Protein AF-A0A6M0RSS4-F1 (afdb_monomer)

Foldseek 3Di:
DDPLVVVCVVPVVLCVVLVCAFPPPRHHAFDDPVRDTDRWDWAALDPVCVVVDDELARIGTHDPVVSQVLVVLQPDRPPDPDVVVLVVQLVVLVVDPPSQQRRPSHPSNVVSSVVSCVVVVVVVVVVVVVVVVVVCVVVVND

Structure (mmCIF, N/CA/C/O backbone):
data_AF-A0A6M0RSS4-F1
#
_entry.id   AF-A0A6M0RSS4-F1
#
loop_
_atom_site.group_PDB
_atom_site.id
_atom_site.type_symbol
_atom_site.label_atom_id
_atom_site.label_alt_id
_atom_site.label_comp_id
_atom_site.label_asym_id
_atom_site.label_entity_id
_atom_site.label_seq_id
_atom_site.pdbx_PDB_ins_code
_atom_site.Cartn_x
_atom_site.Cartn_y
_atom_site.Cartn_z
_atom_site.occupancy
_atom_site.B_iso_or_equiv
_atom_site.auth_seq_id
_atom_site.auth_comp_id
_atom_site.auth_asym_id
_atom_site.auth_atom_id
_atom_site.pdbx_PDB_model_num
ATOM 1 N N . MET A 1 1 ? -7.713 -9.821 -22.327 1.00 39.56 1 MET A N 1
ATOM 2 C CA . MET A 1 1 ? -8.290 -8.919 -21.302 1.00 39.56 1 MET A CA 1
ATOM 3 C C . MET A 1 1 ? -7.247 -8.633 -20.228 1.00 39.56 1 MET A C 1
ATOM 5 O O . MET A 1 1 ? -6.669 -9.563 -19.684 1.00 39.56 1 MET A O 1
ATOM 9 N N . SER A 1 2 ? -6.944 -7.358 -19.976 1.00 41.78 2 SER A N 1
ATOM 10 C CA . SER A 1 2 ? -5.928 -6.933 -19.000 1.00 41.78 2 SER A CA 1
ATOM 11 C C . SER A 1 2 ? -6.363 -7.299 -17.571 1.00 41.78 2 SER A C 1
ATOM 13 O O . SER A 1 2 ? -7.472 -6.954 -17.164 1.00 41.78 2 SER A O 1
ATOM 15 N N . LYS A 1 3 ? -5.491 -7.970 -16.800 1.00 47.31 3 LYS A N 1
ATOM 16 C CA . LYS A 1 3 ? -5.734 -8.405 -15.405 1.00 47.31 3 LYS A CA 1
ATOM 17 C C . LYS A 1 3 ? -6.233 -7.278 -14.482 1.00 47.31 3 LYS A C 1
ATOM 19 O O . LYS A 1 3 ? -6.898 -7.558 -13.490 1.00 47.31 3 LYS A O 1
ATOM 24 N N . TYR A 1 4 ? -5.995 -6.014 -14.841 1.00 44.62 4 TYR A N 1
ATOM 25 C CA . TYR A 1 4 ? -6.455 -4.834 -14.103 1.00 44.62 4 TYR A CA 1
ATOM 26 C C . TYR A 1 4 ? -7.973 -4.611 -14.143 1.00 44.62 4 TYR A C 1
ATOM 28 O O . TYR A 1 4 ? -8.508 -3.996 -13.223 1.00 44.62 4 TYR A O 1
ATOM 36 N N . TYR A 1 5 ? -8.678 -5.124 -15.158 1.00 48.25 5 TYR A N 1
ATOM 37 C CA . TYR A 1 5 ? -10.143 -5.062 -15.185 1.00 48.25 5 TYR A CA 1
ATOM 38 C C . TYR A 1 5 ? -10.775 -5.947 -14.098 1.00 48.25 5 TYR A C 1
ATOM 40 O O . TYR A 1 5 ? -11.834 -5.599 -13.590 1.00 48.25 5 TYR A O 1
ATOM 48 N N . SER A 1 6 ? -10.110 -7.027 -13.668 1.00 61.25 6 SER A N 1
ATOM 49 C CA . SER A 1 6 ? -10.688 -7.992 -12.717 1.00 61.25 6 SER A CA 1
ATOM 50 C C . SER A 1 6 ? -10.886 -7.418 -11.306 1.00 61.25 6 SER A C 1
ATOM 52 O O . SER A 1 6 ? -11.969 -7.528 -10.740 1.00 61.25 6 SER A O 1
ATOM 54 N N . LEU A 1 7 ? -9.895 -6.709 -10.757 1.00 65.12 7 LEU A N 1
ATOM 55 C CA . LEU A 1 7 ? -9.890 -6.253 -9.355 1.00 65.12 7 LEU A CA 1
ATOM 56 C C . LEU A 1 7 ? -11.069 -5.347 -8.986 1.00 65.12 7 LEU A C 1
ATOM 58 O O . LEU A 1 7 ? -11.583 -5.400 -7.871 1.00 65.12 7 LEU A O 1
ATOM 62 N N . ARG A 1 8 ? -11.528 -4.524 -9.934 1.00 64.56 8 ARG A N 1
ATOM 63 C CA . ARG A 1 8 ? -12.696 -3.661 -9.734 1.00 64.56 8 ARG A CA 1
ATOM 64 C C . ARG A 1 8 ? -13.989 -4.468 -9.626 1.00 64.56 8 ARG A C 1
ATOM 66 O O . ARG A 1 8 ? -14.846 -4.121 -8.820 1.00 64.56 8 ARG A O 1
ATOM 73 N N . HIS A 1 9 ? -14.128 -5.514 -10.436 1.00 70.38 9 HIS A N 1
ATOM 74 C CA . HIS A 1 9 ? -15.300 -6.386 -10.412 1.00 70.38 9 HIS A CA 1
ATOM 75 C C . HIS A 1 9 ? -15.324 -7.280 -9.170 1.00 70.38 9 HIS A C 1
ATOM 77 O O . HIS A 1 9 ? -16.403 -7.619 -8.696 1.00 70.38 9 HIS A O 1
ATOM 83 N N . HIS A 1 10 ? -14.161 -7.594 -8.597 1.00 75.00 10 HIS A N 1
ATOM 84 C CA . HIS A 1 10 ? -14.077 -8.416 -7.391 1.00 75.00 10 HIS A CA 1
ATOM 85 C C . HIS A 1 10 ? -14.435 -7.669 -6.094 1.00 75.00 10 HIS A C 1
ATOM 87 O O . HIS A 1 10 ? -14.802 -8.316 -5.113 1.00 75.00 10 HIS A O 1
ATOM 93 N N . HIS A 1 11 ? -14.372 -6.327 -6.057 1.00 80.62 11 HIS A N 1
ATOM 94 C CA . HIS A 1 11 ? -14.550 -5.565 -4.806 1.00 80.62 11 HIS A CA 1
ATOM 95 C C . HIS A 1 11 ? -15.439 -4.299 -4.887 1.00 80.62 11 HIS A C 1
ATOM 97 O O . HIS A 1 11 ? -15.069 -3.272 -4.306 1.00 80.62 11 HIS A O 1
ATOM 103 N N . PRO A 1 12 ? -16.623 -4.323 -5.532 1.00 82.44 12 PRO A N 1
ATOM 104 C CA . PRO A 1 12 ? -17.477 -3.135 -5.666 1.00 82.44 12 PRO A CA 1
ATOM 105 C C . PRO A 1 12 ? -17.915 -2.561 -4.306 1.00 82.44 12 PRO A C 1
ATOM 107 O O . PRO A 1 12 ? -17.666 -1.392 -4.023 1.00 82.44 12 PRO A O 1
ATOM 110 N N . ALA A 1 13 ? -18.413 -3.407 -3.397 1.00 85.19 13 ALA A N 1
ATOM 111 C CA . ALA A 1 13 ? -18.869 -2.985 -2.068 1.00 85.19 13 ALA A CA 1
ATOM 112 C C . ALA A 1 13 ? -17.762 -2.364 -1.193 1.00 85.19 13 ALA A C 1
ATOM 114 O O . ALA A 1 13 ? -18.029 -1.629 -0.242 1.00 85.19 13 ALA A O 1
ATOM 115 N N . TRP A 1 14 ? -16.491 -2.673 -1.457 1.00 84.31 14 TRP A N 1
ATOM 116 C CA . TRP A 1 14 ? -15.386 -2.011 -0.764 1.00 84.31 14 TRP A CA 1
ATOM 117 C C . TRP A 1 14 ? -15.123 -0.608 -1.313 1.00 84.31 14 TRP A C 1
ATOM 119 O O . TRP A 1 14 ? -14.926 0.321 -0.530 1.00 84.31 14 TRP A O 1
ATOM 129 N N . LEU A 1 15 ? -15.158 -0.444 -2.637 1.00 83.50 15 LEU A N 1
ATOM 130 C CA . LEU A 1 15 ? -14.988 0.857 -3.284 1.00 83.50 15 LEU A CA 1
ATOM 131 C C . LEU A 1 15 ? -16.079 1.847 -2.858 1.00 83.50 15 LEU A C 1
ATOM 133 O O . LEU A 1 15 ? -15.762 3.008 -2.590 1.00 83.50 15 LEU A O 1
ATOM 137 N N . ASP A 1 16 ? -17.319 1.372 -2.736 1.00 84.44 16 ASP A N 1
ATOM 138 C CA . ASP A 1 16 ? -18.461 2.183 -2.304 1.00 84.44 16 ASP A CA 1
ATOM 139 C C . ASP A 1 16 ? -18.325 2.606 -0.837 1.00 84.44 16 ASP A C 1
ATOM 141 O O . ASP A 1 16 ? -18.509 3.778 -0.507 1.00 84.44 16 ASP A O 1
ATOM 145 N N . ARG A 1 17 ? -17.887 1.693 0.045 1.00 84.31 17 ARG A N 1
ATOM 146 C CA . ARG A 1 17 ? -17.589 2.018 1.454 1.00 84.31 17 ARG A CA 1
ATOM 147 C C . ARG A 1 17 ? -16.503 3.080 1.594 1.00 84.31 17 ARG A C 1
ATOM 149 O O . ARG A 1 17 ? -16.591 3.933 2.470 1.00 84.31 17 ARG A O 1
ATOM 156 N N . LEU A 1 18 ? -15.491 3.047 0.730 1.00 80.69 18 LEU A N 1
ATOM 157 C CA . LEU A 1 18 ? -14.453 4.076 0.682 1.00 80.69 18 LEU A CA 1
ATOM 158 C C . LEU A 1 18 ? -14.916 5.369 0.003 1.00 80.69 18 LEU A C 1
ATOM 160 O O . LEU A 1 18 ? -14.126 6.306 -0.093 1.00 80.69 18 LEU A O 1
ATOM 164 N N . ARG A 1 19 ? -16.153 5.434 -0.506 1.00 85.38 19 ARG A N 1
ATOM 165 C CA . ARG A 1 19 ? -16.675 6.556 -1.301 1.00 85.38 19 ARG A CA 1
ATOM 166 C C . ARG A 1 19 ? -15.755 6.918 -2.465 1.00 85.38 19 ARG A C 1
ATOM 168 O O . ARG A 1 19 ? -15.611 8.085 -2.815 1.00 85.38 19 ARG A O 1
ATOM 175 N N . HIS A 1 20 ? -15.073 5.916 -3.021 1.00 81.56 20 HIS A N 1
ATOM 176 C CA . HIS A 1 20 ? -14.031 6.112 -4.022 1.00 81.56 20 HIS A CA 1
ATOM 177 C C . HIS A 1 20 ? -12.979 7.160 -3.604 1.00 81.56 20 HIS A C 1
ATOM 179 O O . HIS A 1 20 ? -12.598 8.019 -4.397 1.00 81.56 20 HIS A O 1
ATOM 185 N N . THR A 1 21 ? -12.498 7.098 -2.360 1.00 83.94 21 THR A N 1
ATOM 186 C CA . THR A 1 21 ? -11.418 7.962 -1.858 1.00 83.94 21 THR A CA 1
ATOM 187 C C . THR A 1 21 ? -10.133 7.184 -1.579 1.00 83.94 21 THR A C 1
ATOM 189 O O . THR A 1 21 ? -10.131 5.993 -1.264 1.00 83.94 21 THR A O 1
ATOM 192 N N . CYS A 1 22 ? -9.008 7.868 -1.769 1.00 83.06 22 CYS A N 1
ATOM 193 C CA . CYS A 1 22 ? -7.673 7.387 -1.462 1.00 83.06 22 CYS A CA 1
ATOM 194 C C . CYS A 1 22 ? -7.568 7.147 0.038 1.00 83.06 22 CYS A C 1
ATOM 196 O O . CYS A 1 22 ? -7.811 8.062 0.824 1.00 83.06 22 CYS A O 1
ATOM 198 N N . GLN A 1 23 ? -7.127 5.959 0.436 1.00 81.75 23 GLN A N 1
ATOM 199 C CA . GLN A 1 23 ? -7.105 5.584 1.851 1.00 81.75 23 GLN A CA 1
ATOM 200 C C . GLN A 1 23 ? -6.120 6.397 2.701 1.00 81.75 23 GLN A C 1
ATOM 202 O O . GLN A 1 23 ? -6.279 6.435 3.916 1.00 81.75 23 GLN A O 1
ATOM 207 N N . PHE A 1 24 ? -5.129 7.055 2.090 1.00 74.94 24 PHE A N 1
ATOM 208 C CA . PHE A 1 24 ? -4.178 7.901 2.823 1.00 74.94 24 PHE A CA 1
ATOM 209 C C . PHE A 1 24 ? -4.536 9.376 2.829 1.00 74.94 24 PHE A C 1
ATOM 211 O O . PHE A 1 24 ? -4.279 10.062 3.807 1.00 74.94 24 PHE A O 1
ATOM 218 N N . THR A 1 25 ? -5.076 9.884 1.725 1.00 78.31 25 THR A N 1
ATOM 219 C CA . THR A 1 25 ? -5.229 11.332 1.543 1.00 78.31 25 THR A CA 1
ATOM 220 C C . THR A 1 25 ? -6.682 11.779 1.568 1.00 78.31 25 THR A C 1
ATOM 222 O O . THR A 1 25 ? -6.932 12.968 1.421 1.00 78.31 25 THR A O 1
ATOM 225 N N . GLY A 1 26 ? -7.648 10.852 1.611 1.00 81.38 26 GLY A N 1
ATOM 226 C CA . GLY A 1 26 ? -9.076 11.143 1.420 1.00 81.38 26 GLY A CA 1
ATOM 227 C C . GLY A 1 26 ? -9.421 11.694 0.028 1.00 81.38 26 GLY A C 1
ATOM 228 O O . GLY A 1 26 ? -10.586 11.904 -0.292 1.00 81.38 26 GLY A O 1
ATOM 229 N N . ALA A 1 27 ? -8.418 11.913 -0.826 1.00 82.31 27 ALA A N 1
ATOM 230 C CA . ALA A 1 27 ? -8.604 12.490 -2.146 1.00 82.31 27 ALA A CA 1
ATOM 231 C C . ALA A 1 27 ? -9.397 11.527 -3.039 1.00 82.31 27 ALA A C 1
ATOM 233 O O . ALA A 1 27 ? -9.138 10.321 -3.002 1.00 82.31 27 ALA A O 1
ATOM 234 N N . PRO A 1 28 ? -10.306 12.028 -3.883 1.00 79.94 28 PRO A N 1
ATOM 235 C CA . PRO A 1 28 ? -11.077 11.181 -4.777 1.00 79.94 28 PRO A CA 1
ATOM 236 C C . PRO A 1 28 ? -10.160 10.387 -5.719 1.00 79.94 28 PRO A C 1
ATOM 238 O O . PRO A 1 28 ? -9.172 10.889 -6.265 1.00 79.94 28 PRO A O 1
ATOM 241 N N . VAL A 1 29 ? -10.502 9.119 -5.902 1.00 77.44 29 VAL A N 1
ATOM 242 C CA . VAL A 1 29 ? -9.843 8.134 -6.763 1.00 77.44 29 VAL A CA 1
ATOM 243 C C . VAL A 1 29 ? -10.907 7.511 -7.647 1.00 77.44 29 VAL A C 1
ATOM 245 O O . VAL A 1 29 ? -11.976 7.148 -7.184 1.00 77.44 29 VAL A O 1
ATOM 248 N N . GLY A 1 30 ? -10.648 7.379 -8.940 1.00 68.75 30 GLY A N 1
ATOM 249 C CA . GLY A 1 30 ? -11.718 7.05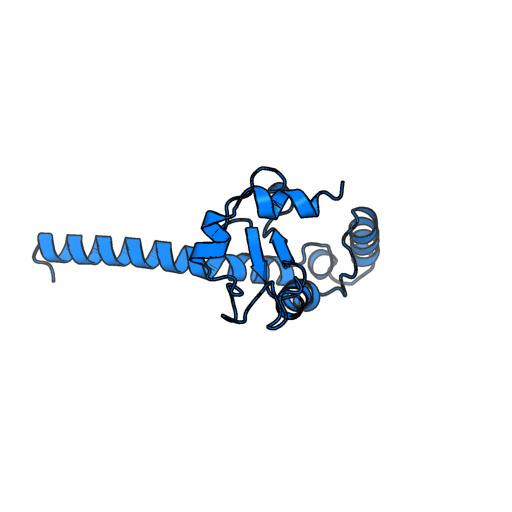9 -9.885 1.00 68.75 30 GLY A CA 1
ATOM 250 C C . GLY A 1 30 ? -12.312 8.316 -10.522 1.00 68.75 30 GLY A C 1
ATOM 251 O O . GLY A 1 30 ? -11.593 9.293 -10.727 1.00 68.75 30 GLY A O 1
ATOM 252 N N . LYS A 1 31 ? -13.578 8.242 -10.960 1.00 54.03 31 LYS A N 1
ATOM 253 C CA . LYS A 1 31 ? -14.196 9.165 -11.933 1.00 54.03 31 LYS A CA 1
ATOM 254 C C . LYS A 1 31 ? -13.861 10.643 -11.690 1.00 54.03 31 LYS A C 1
ATOM 256 O O . LYS A 1 31 ? -14.041 11.176 -10.603 1.00 54.03 31 LYS A O 1
ATOM 261 N N . SER A 1 32 ? -13.430 11.310 -12.759 1.00 54.06 32 SER A N 1
ATOM 262 C CA . SER A 1 32 ? -13.475 12.772 -12.833 1.00 54.06 32 SER A CA 1
ATOM 263 C C . SER A 1 32 ? -14.925 13.270 -12.784 1.00 54.06 32 SER A C 1
ATOM 265 O O . SER A 1 32 ? -15.851 12.515 -13.086 1.00 54.06 32 SER A O 1
ATOM 267 N N . HIS A 1 33 ? -15.109 14.561 -12.497 1.00 45.09 33 HIS A N 1
ATOM 268 C CA . HIS A 1 33 ? -16.409 15.250 -12.488 1.00 45.09 33 HIS A CA 1
ATOM 269 C C . HIS A 1 33 ? -17.198 15.121 -13.816 1.00 45.09 33 HIS A C 1
ATOM 271 O O . HIS A 1 33 ? -18.394 15.369 -13.856 1.00 45.09 33 HIS A O 1
ATOM 277 N N . GLN A 1 34 ? -16.540 14.694 -14.901 1.00 54.78 34 GLN A N 1
ATOM 278 C CA . GLN A 1 34 ? -17.118 14.462 -16.233 1.00 54.78 34 GLN A CA 1
ATOM 279 C C . GLN A 1 34 ? -17.467 12.985 -16.498 1.00 54.78 34 GLN A C 1
ATOM 281 O O . GLN A 1 34 ? -17.570 12.557 -17.645 1.00 54.78 34 GLN A O 1
ATOM 286 N N . GLY A 1 35 ? -17.531 12.138 -15.468 1.00 49.81 35 GLY A N 1
ATOM 287 C CA . GLY A 1 35 ? -17.873 10.721 -15.624 1.00 49.81 35 GLY A CA 1
ATOM 288 C C . GLY A 1 35 ? -16.768 9.842 -16.228 1.00 49.81 35 GLY A C 1
ATOM 289 O O . GLY A 1 35 ? -16.887 8.615 -16.196 1.00 49.81 35 GLY A O 1
ATOM 290 N N . LYS A 1 36 ? -15.663 10.426 -16.717 1.00 45.97 36 LYS A N 1
ATOM 291 C CA . LYS A 1 36 ? -14.506 9.684 -17.240 1.00 45.97 36 LYS A CA 1
ATOM 292 C C . LYS A 1 36 ? -13.695 9.081 -16.094 1.00 45.97 36 LYS A C 1
ATOM 294 O O . LYS A 1 36 ? -13.217 9.807 -15.215 1.00 45.97 36 LYS A O 1
ATOM 299 N N . TYR A 1 37 ? -13.541 7.757 -16.106 1.00 52.47 37 TYR A N 1
ATOM 300 C CA . TYR A 1 37 ? -12.765 6.999 -15.123 1.00 52.47 37 TYR A CA 1
ATOM 301 C C . TYR A 1 37 ? -11.275 7.360 -15.214 1.00 52.47 37 TYR A C 1
ATOM 303 O O . TYR A 1 37 ? -10.606 7.009 -16.182 1.00 52.47 37 TYR A O 1
ATOM 311 N N . ARG A 1 38 ? -10.730 8.029 -14.191 1.00 53.44 38 ARG A N 1
ATOM 312 C CA . ARG A 1 38 ? -9.276 8.077 -13.977 1.00 53.44 38 ARG A CA 1
ATOM 313 C C . ARG A 1 38 ? -8.893 6.759 -13.304 1.00 53.44 38 ARG A C 1
ATOM 315 O O . ARG A 1 38 ? -9.499 6.414 -12.296 1.00 53.44 38 ARG A O 1
ATOM 322 N N . GLY A 1 39 ? -7.980 5.989 -13.899 1.00 59.16 39 GLY A N 1
ATOM 323 C CA . GLY A 1 39 ? -7.683 4.613 -13.480 1.00 59.16 39 GLY A CA 1
ATOM 324 C C . GLY A 1 39 ? -7.515 4.455 -11.963 1.00 59.16 39 GLY A C 1
ATOM 325 O O . GLY A 1 39 ? -6.784 5.221 -11.328 1.00 59.16 39 GLY A O 1
ATOM 326 N N . TYR A 1 40 ? -8.197 3.461 -11.387 1.00 65.44 40 TYR A N 1
ATOM 327 C CA . TYR A 1 40 ? -7.978 3.068 -9.997 1.00 65.44 40 TYR A CA 1
ATOM 328 C C . TYR A 1 40 ? -6.549 2.543 -9.865 1.00 65.44 40 TYR A C 1
ATOM 330 O O . TYR A 1 40 ? -6.148 1.624 -10.579 1.00 65.44 40 TYR A O 1
ATOM 338 N N . ASN A 1 41 ? -5.772 3.145 -8.967 1.00 76.25 41 ASN A N 1
ATOM 339 C CA . ASN A 1 41 ? -4.441 2.659 -8.643 1.00 76.25 41 ASN A CA 1
ATOM 340 C C . ASN A 1 41 ? -4.552 1.772 -7.410 1.00 76.25 41 ASN A C 1
ATOM 342 O O . ASN A 1 41 ? -4.464 2.236 -6.273 1.00 76.25 41 ASN A O 1
ATOM 346 N N . PHE A 1 42 ? -4.809 0.493 -7.670 1.00 81.81 42 PHE A N 1
ATOM 347 C CA . PHE A 1 42 ? -4.732 -0.535 -6.651 1.00 81.81 42 PHE A CA 1
ATOM 348 C C . PHE A 1 42 ? -3.271 -0.839 -6.353 1.00 81.81 42 PHE A C 1
ATOM 350 O O . PHE A 1 42 ? -2.496 -1.167 -7.253 1.00 81.81 42 PHE A O 1
ATOM 357 N N . HIS A 1 43 ? -2.912 -0.734 -5.085 1.00 82.88 43 HIS A N 1
ATOM 358 C CA . HIS A 1 43 ? -1.581 -1.030 -4.602 1.00 82.88 43 HIS A CA 1
ATOM 359 C C . HIS A 1 43 ? -1.630 -2.277 -3.727 1.00 82.88 43 HIS A C 1
ATOM 361 O O . HIS A 1 43 ? -2.275 -2.284 -2.678 1.00 82.88 43 HIS A O 1
ATOM 367 N N . HIS A 1 44 ? -0.941 -3.332 -4.153 1.00 82.38 44 HIS A N 1
ATOM 368 C CA . HIS A 1 44 ? -0.787 -4.519 -3.326 1.00 82.38 44 HIS A CA 1
ATOM 369 C C . HIS A 1 44 ? 0.330 -4.283 -2.314 1.00 82.38 44 HIS A C 1
ATOM 371 O O . HIS A 1 44 ? 1.467 -4.015 -2.701 1.00 82.38 44 HIS A O 1
ATOM 377 N N . THR A 1 45 ? 0.039 -4.430 -1.020 1.00 76.62 45 THR A N 1
ATOM 378 C CA . THR A 1 45 ? 1.071 -4.279 0.024 1.00 76.62 45 THR A CA 1
ATOM 379 C C . THR A 1 45 ? 2.010 -5.486 0.099 1.00 76.62 45 THR A C 1
ATOM 381 O O . THR A 1 45 ? 2.977 -5.470 0.858 1.00 76.62 45 THR A O 1
ATOM 384 N N . HIS A 1 46 ? 1.725 -6.544 -0.669 1.00 71.50 46 HIS A N 1
ATOM 385 C CA . HIS A 1 46 ? 2.588 -7.702 -0.866 1.00 71.50 46 HIS A CA 1
ATOM 386 C C . HIS A 1 46 ? 2.320 -8.341 -2.236 1.00 71.50 46 HIS A C 1
ATOM 388 O O . HIS A 1 46 ? 1.180 -8.627 -2.587 1.00 71.50 46 HIS A O 1
ATOM 394 N N . SER A 1 47 ? 3.382 -8.641 -2.985 1.00 67.12 47 SER A N 1
ATOM 395 C CA . SER A 1 47 ? 3.332 -9.402 -4.243 1.00 67.12 47 SER A CA 1
ATOM 396 C C . SER A 1 47 ? 2.727 -10.813 -4.153 1.00 67.12 47 SER A C 1
ATOM 398 O O . SER A 1 47 ? 2.301 -11.330 -5.173 1.00 67.12 47 SER A O 1
ATOM 400 N N . GLY A 1 48 ? 2.668 -11.454 -2.983 1.00 67.38 48 GLY A N 1
ATOM 401 C CA . GLY A 1 48 ? 2.025 -12.765 -2.810 1.00 67.38 48 GLY A CA 1
ATOM 402 C C . GLY A 1 48 ? 0.496 -12.697 -2.726 1.00 67.38 48 GLY A C 1
ATOM 403 O O . GLY A 1 48 ? -0.157 -13.727 -2.654 1.00 67.38 48 GLY A O 1
ATOM 404 N N . ALA A 1 49 ? -0.078 -11.491 -2.716 1.00 68.31 49 ALA A N 1
ATOM 405 C CA . ALA A 1 49 ? -1.510 -11.276 -2.541 1.00 68.31 49 ALA A CA 1
ATOM 406 C C . ALA A 1 49 ? -2.327 -11.329 -3.841 1.00 68.31 49 ALA A C 1
ATOM 408 O O . ALA A 1 49 ? -3.550 -11.240 -3.767 1.00 68.31 49 ALA A O 1
ATOM 409 N N . TYR A 1 50 ? -1.688 -11.445 -5.010 1.00 70.94 50 TYR A N 1
ATOM 410 C CA . TYR A 1 50 ? -2.411 -11.536 -6.282 1.00 70.94 50 TYR A CA 1
ATOM 411 C C . TYR A 1 50 ? -3.322 -12.772 -6.289 1.00 70.94 50 TYR A C 1
ATOM 413 O O . TYR A 1 50 ? -2.840 -13.887 -6.104 1.00 70.94 50 TYR A O 1
ATOM 421 N N . GLY A 1 51 ? -4.621 -12.573 -6.512 1.00 74.19 51 GLY A N 1
ATOM 422 C CA . GLY A 1 51 ? -5.656 -13.612 -6.451 1.00 74.19 51 GLY A CA 1
ATOM 423 C C . GLY A 1 51 ? -6.186 -13.925 -5.044 1.00 74.19 51 GLY A C 1
ATOM 424 O O . GLY A 1 51 ? -7.128 -14.702 -4.908 1.00 74.19 51 GLY A O 1
ATOM 425 N N . HIS A 1 52 ? -5.610 -13.326 -3.999 1.00 81.38 52 HIS A N 1
ATOM 426 C CA . HIS A 1 52 ? -6.054 -13.445 -2.607 1.00 81.38 52 HIS A CA 1
ATOM 427 C C . HIS A 1 52 ? -6.204 -12.060 -1.970 1.00 81.38 52 HIS A C 1
ATOM 429 O O . HIS A 1 52 ? -5.755 -11.794 -0.845 1.00 81.38 52 HIS A O 1
ATOM 435 N N . GLU A 1 53 ? -6.803 -11.142 -2.719 1.00 84.56 53 GLU A N 1
ATOM 436 C CA . GLU A 1 53 ? -6.939 -9.759 -2.315 1.00 84.56 53 GLU A CA 1
ATOM 437 C C . GLU A 1 53 ? -7.950 -9.604 -1.170 1.00 84.56 53 GLU A C 1
ATOM 439 O O . GLU A 1 53 ? -9.112 -10.000 -1.228 1.00 84.56 53 GLU A O 1
ATOM 444 N N . ARG A 1 54 ? -7.479 -8.984 -0.093 1.00 84.25 54 ARG A N 1
ATOM 445 C CA . ARG A 1 54 ? -8.207 -8.564 1.097 1.00 84.25 54 ARG A CA 1
ATOM 446 C C . ARG A 1 54 ? -8.199 -7.038 1.121 1.00 84.25 54 ARG A C 1
ATOM 448 O O . ARG A 1 54 ? -7.183 -6.430 1.488 1.00 84.25 54 ARG A O 1
ATOM 455 N N . PRO A 1 55 ? -9.305 -6.404 0.712 1.00 84.75 55 PRO A N 1
ATOM 456 C CA . PRO A 1 55 ? -9.356 -4.962 0.587 1.00 84.75 55 PRO A CA 1
ATOM 457 C C . PRO A 1 55 ? -9.121 -4.233 1.908 1.00 84.75 55 PRO A C 1
ATOM 459 O O . PRO A 1 55 ? -9.646 -4.610 2.953 1.00 84.75 55 PRO A O 1
ATOM 462 N N . GLY A 1 56 ? -8.296 -3.191 1.863 1.00 77.44 56 GLY A N 1
ATOM 463 C CA . GLY A 1 56 ? -7.811 -2.479 3.040 1.00 77.44 56 GLY A CA 1
ATOM 464 C C . GLY A 1 56 ? -6.697 -3.194 3.803 1.00 77.44 56 GLY A C 1
ATOM 465 O O . GLY A 1 56 ? -6.097 -2.550 4.652 1.00 77.44 56 GLY A O 1
ATOM 466 N N . TRP A 1 57 ? -6.396 -4.462 3.484 1.00 77.25 57 TRP A N 1
ATOM 467 C CA . TRP A 1 57 ? -5.334 -5.243 4.120 1.00 77.25 57 TRP A CA 1
ATOM 468 C C . TRP A 1 57 ? -4.093 -5.391 3.250 1.00 77.25 57 TRP A C 1
ATOM 470 O O . TRP A 1 57 ? -3.050 -4.777 3.489 1.00 77.25 57 TRP A O 1
ATOM 480 N N . ASN A 1 58 ? -4.205 -6.212 2.212 1.00 81.69 58 ASN A N 1
ATOM 481 C CA . ASN A 1 58 ? -3.135 -6.425 1.244 1.00 81.69 58 ASN A CA 1
ATOM 482 C C . ASN A 1 58 ? -3.406 -5.712 -0.086 1.00 81.69 58 ASN A C 1
ATOM 484 O O . ASN A 1 58 ? -2.546 -5.748 -0.959 1.00 81.69 58 ASN A O 1
ATOM 488 N N . LEU A 1 59 ? -4.550 -5.032 -0.200 1.00 84.75 59 LEU A N 1
ATOM 489 C CA . LEU A 1 59 ? -4.967 -4.248 -1.351 1.00 84.75 59 LEU A CA 1
ATOM 490 C C . LEU A 1 59 ? -5.401 -2.858 -0.883 1.00 84.75 59 LEU A C 1
ATOM 492 O O . LEU A 1 59 ? -6.362 -2.728 -0.124 1.00 84.75 59 LEU A O 1
ATOM 496 N N . LEU A 1 60 ? -4.708 -1.824 -1.348 1.00 86.12 60 LEU A N 1
ATOM 497 C CA . LEU A 1 60 ? -4.997 -0.434 -1.020 1.00 86.12 60 LEU A CA 1
ATOM 498 C C . LEU A 1 60 ? -5.453 0.348 -2.238 1.00 86.12 60 LEU A C 1
ATOM 500 O O . LEU A 1 60 ? -4.984 0.117 -3.352 1.00 86.12 60 LEU A O 1
ATOM 504 N N . LEU A 1 61 ? -6.347 1.304 -2.009 1.00 86.00 61 LEU A N 1
ATOM 505 C CA . LEU A 1 61 ? -6.831 2.200 -3.046 1.00 86.00 61 LEU A CA 1
ATOM 506 C C . LEU A 1 61 ? -6.143 3.559 -2.936 1.00 86.00 61 LEU A C 1
ATOM 508 O O . LEU A 1 61 ? -6.373 4.305 -1.983 1.00 86.00 61 LEU A O 1
ATOM 512 N N . LEU A 1 62 ? -5.303 3.878 -3.924 1.00 83.56 62 LEU A N 1
ATOM 513 C CA . LEU A 1 62 ? -4.440 5.056 -3.918 1.00 83.56 62 LEU A CA 1
ATOM 514 C C . LEU A 1 62 ? -4.713 5.978 -5.111 1.00 83.56 62 LEU A C 1
ATOM 516 O O . LEU A 1 62 ? -5.184 5.550 -6.167 1.00 83.56 62 LEU A O 1
ATOM 520 N N . THR A 1 63 ? -4.370 7.263 -4.974 1.00 80.81 63 THR A N 1
ATOM 521 C CA . THR A 1 63 ? -4.240 8.148 -6.145 1.00 80.81 63 THR A CA 1
ATOM 522 C C . THR A 1 63 ? -3.006 7.759 -6.963 1.00 80.81 63 THR A C 1
ATOM 524 O O . THR A 1 63 ? -2.055 7.220 -6.398 1.00 80.81 63 THR A O 1
ATOM 527 N N . PRO A 1 64 ? -2.929 8.092 -8.267 1.00 78.31 64 PRO A N 1
ATOM 528 C CA . PRO A 1 64 ? -1.699 7.897 -9.037 1.00 78.31 64 PRO A CA 1
ATOM 529 C C . PRO A 1 64 ? -0.480 8.577 -8.395 1.00 78.31 64 PRO A C 1
ATOM 531 O O . PRO A 1 64 ? 0.622 8.041 -8.432 1.00 78.31 64 PRO A O 1
ATOM 534 N N . LYS A 1 65 ? -0.674 9.757 -7.782 1.00 79.38 65 LYS A N 1
ATOM 535 C CA . LYS A 1 65 ? 0.389 10.480 -7.069 1.00 79.38 65 LYS A CA 1
ATOM 536 C C . LYS A 1 65 ? 0.831 9.726 -5.815 1.00 79.38 65 LYS A C 1
ATOM 538 O O . LYS A 1 65 ? 2.023 9.506 -5.658 1.00 79.38 65 LYS A O 1
ATOM 543 N N . ALA A 1 66 ? -0.110 9.291 -4.975 1.00 79.50 66 ALA A N 1
ATOM 544 C CA . ALA A 1 66 ? 0.193 8.517 -3.774 1.00 79.50 66 ALA A CA 1
ATOM 545 C C . ALA A 1 66 ? 0.839 7.173 -4.127 1.00 79.50 66 ALA A C 1
ATOM 547 O O . ALA A 1 66 ? 1.843 6.813 -3.532 1.00 79.50 66 ALA A O 1
ATOM 548 N N . HIS A 1 67 ? 0.334 6.478 -5.147 1.00 79.81 67 HIS A N 1
ATOM 549 C CA . HIS A 1 67 ? 0.905 5.223 -5.629 1.00 79.81 67 HIS A CA 1
ATOM 550 C C . HIS A 1 67 ? 2.346 5.405 -6.122 1.00 79.81 67 HIS A C 1
ATOM 552 O O . HIS A 1 67 ? 3.229 4.637 -5.749 1.00 79.81 67 HIS A O 1
ATOM 558 N N . ARG A 1 68 ? 2.612 6.467 -6.896 1.00 76.94 68 ARG A N 1
ATOM 559 C CA . ARG A 1 68 ? 3.981 6.830 -7.279 1.00 76.94 68 ARG A CA 1
ATOM 560 C C . ARG A 1 68 ? 4.838 7.175 -6.075 1.00 76.94 68 ARG A C 1
ATOM 562 O O . ARG A 1 68 ? 5.977 6.748 -6.055 1.00 76.94 68 ARG A O 1
ATOM 569 N N . LEU A 1 69 ? 4.316 7.899 -5.087 1.00 77.38 69 LEU A N 1
ATOM 570 C CA . LEU A 1 69 ? 5.056 8.247 -3.875 1.00 77.38 69 LEU A CA 1
ATOM 571 C C . LEU A 1 69 ? 5.442 6.999 -3.072 1.00 77.38 69 LEU A C 1
ATOM 573 O O . LEU A 1 69 ? 6.597 6.882 -2.684 1.00 77.38 69 LEU A O 1
ATOM 577 N N . VAL A 1 70 ? 4.523 6.039 -2.908 1.00 73.88 70 VAL A N 1
ATOM 578 C CA . VAL A 1 70 ? 4.796 4.736 -2.270 1.00 73.88 70 VAL A CA 1
ATOM 579 C C . VAL A 1 70 ? 5.977 4.042 -2.945 1.00 73.88 70 VAL A C 1
ATOM 581 O O . VAL A 1 70 ? 6.851 3.486 -2.286 1.00 73.88 70 VAL A O 1
ATOM 584 N N . HIS A 1 71 ? 6.031 4.103 -4.274 1.00 71.88 71 HIS A N 1
ATOM 585 C CA . HIS A 1 71 ? 7.116 3.497 -5.029 1.00 71.88 71 HIS A CA 1
ATOM 586 C C . HIS A 1 71 ? 8.395 4.351 -5.091 1.00 71.88 71 HIS A C 1
ATOM 588 O O . HIS A 1 71 ? 9.485 3.786 -5.076 1.00 71.88 71 HIS A O 1
ATOM 594 N N . ALA A 1 72 ? 8.278 5.681 -5.104 1.00 69.50 72 ALA A N 1
ATOM 595 C CA . ALA A 1 72 ? 9.382 6.634 -5.232 1.00 69.50 72 ALA A CA 1
ATOM 596 C C . ALA A 1 72 ? 10.139 6.850 -3.915 1.00 69.50 72 ALA A C 1
ATOM 598 O O . ALA A 1 72 ? 11.364 6.833 -3.925 1.00 69.50 72 ALA A O 1
ATOM 599 N N . LEU A 1 73 ? 9.437 6.962 -2.777 1.00 64.19 73 LEU A N 1
ATOM 600 C CA . LEU A 1 73 ? 10.054 6.883 -1.439 1.00 64.19 73 LEU A CA 1
ATOM 601 C C . LEU A 1 73 ? 10.715 5.524 -1.213 1.00 64.19 73 LEU A C 1
ATOM 603 O O . LEU A 1 73 ? 11.638 5.377 -0.422 1.00 64.19 73 LEU A O 1
ATOM 607 N N . GLY A 1 74 ? 10.266 4.537 -1.978 1.00 55.91 74 GLY A N 1
ATOM 608 C CA . GLY A 1 74 ? 10.921 3.266 -2.123 1.00 55.91 74 GLY A CA 1
ATOM 609 C C . GLY A 1 74 ? 12.174 3.250 -2.996 1.00 55.91 74 GLY A C 1
ATOM 610 O O . GLY A 1 74 ? 12.605 2.170 -3.376 1.00 55.91 74 GLY A O 1
ATOM 611 N N . GLY A 1 75 ? 12.752 4.393 -3.357 1.00 46.72 75 GLY A N 1
ATOM 612 C CA . GLY A 1 75 ? 14.096 4.487 -3.926 1.00 46.72 75 GLY A CA 1
ATOM 613 C C . GLY A 1 75 ? 14.253 4.180 -5.417 1.00 46.72 75 GLY A C 1
ATOM 614 O O . GLY A 1 75 ? 15.386 4.210 -5.884 1.00 46.72 75 GLY A O 1
ATOM 615 N N . VAL A 1 76 ? 13.188 3.912 -6.192 1.00 49.12 76 VAL A N 1
ATOM 616 C CA . VAL A 1 76 ? 13.308 3.743 -7.658 1.00 49.12 76 VAL A CA 1
ATOM 617 C C . VAL A 1 76 ? 12.103 4.339 -8.404 1.00 49.12 76 VAL A C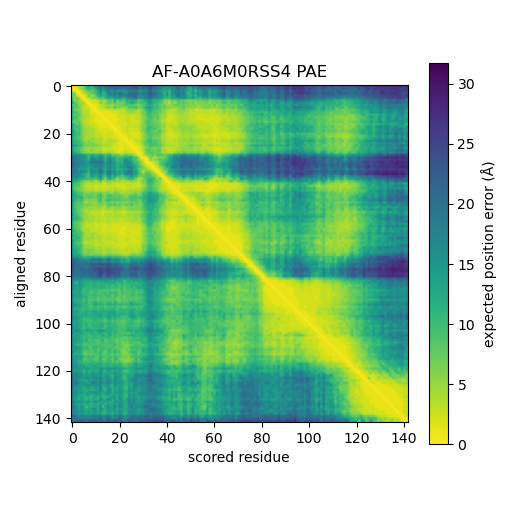 1
ATOM 619 O O . VAL A 1 76 ? 10.962 4.089 -8.010 1.00 49.12 76 VAL A O 1
ATOM 622 N N . PRO A 1 77 ? 12.309 5.098 -9.503 1.00 47.69 77 PRO A N 1
ATOM 623 C CA . PRO A 1 77 ? 11.233 5.548 -10.383 1.00 47.69 77 PRO A CA 1
ATOM 624 C C . PRO A 1 77 ? 10.579 4.343 -11.075 1.00 47.69 77 PRO A C 1
ATOM 626 O O . PRO A 1 77 ? 11.056 3.817 -12.075 1.00 47.69 77 PRO A O 1
ATOM 629 N N . MET A 1 78 ? 9.476 3.875 -10.501 1.00 50.62 78 MET A N 1
ATOM 630 C CA . MET A 1 78 ? 8.747 2.683 -10.928 1.00 50.62 78 MET A CA 1
ATOM 631 C C . MET A 1 78 ? 7.747 3.003 -12.045 1.00 50.62 78 MET A C 1
ATOM 633 O O . MET A 1 78 ? 6.538 3.084 -11.822 1.00 50.62 78 MET A O 1
ATOM 637 N N . LEU A 1 79 ? 8.242 3.176 -13.269 1.00 41.84 79 LEU A N 1
ATOM 638 C CA . LEU A 1 79 ? 7.424 3.043 -14.476 1.00 41.84 79 LEU A CA 1
ATOM 639 C C . LEU A 1 79 ? 7.371 1.554 -14.853 1.00 41.84 79 LEU A C 1
ATOM 641 O O . LEU A 1 79 ? 8.132 1.091 -15.689 1.00 41.84 79 LEU A O 1
ATOM 645 N N . GLY A 1 80 ? 6.491 0.797 -14.191 1.00 48.09 80 GLY A N 1
ATOM 646 C CA . GLY A 1 80 ? 6.234 -0.614 -14.502 1.00 48.09 80 GLY A CA 1
ATOM 647 C C . GLY A 1 80 ? 7.204 -1.594 -13.834 1.00 48.09 80 GLY A C 1
ATOM 648 O O . GLY A 1 80 ? 8.325 -1.798 -14.284 1.00 48.09 80 GLY A O 1
ATOM 649 N N . MET A 1 81 ? 6.744 -2.265 -12.775 1.00 56.53 81 MET A N 1
ATOM 650 C CA . MET A 1 81 ? 7.417 -3.457 -12.245 1.00 56.53 81 MET A CA 1
ATOM 651 C C . MET A 1 81 ? 7.040 -4.674 -13.077 1.00 56.53 81 MET A C 1
ATOM 653 O O . MET A 1 81 ? 6.200 -5.479 -12.669 1.00 56.53 81 MET A O 1
ATOM 657 N N . ASP A 1 82 ? 7.663 -4.836 -14.237 1.00 62.88 82 ASP A N 1
ATOM 658 C CA . ASP A 1 82 ? 7.825 -6.194 -14.734 1.00 62.88 82 ASP A CA 1
ATOM 659 C C . ASP A 1 82 ? 8.890 -6.913 -13.873 1.00 62.88 82 ASP A C 1
ATOM 661 O O . ASP A 1 82 ? 9.747 -6.295 -13.228 1.00 62.88 82 ASP A O 1
ATOM 665 N N . LYS A 1 83 ? 8.819 -8.247 -13.798 1.00 64.12 83 LYS A N 1
ATOM 666 C CA . LYS A 1 83 ? 9.788 -9.039 -13.017 1.00 64.12 83 LYS A CA 1
ATOM 667 C C . LYS A 1 83 ? 11.233 -8.762 -13.459 1.00 64.12 83 LYS A C 1
ATOM 669 O O . LYS A 1 83 ? 12.147 -8.848 -12.644 1.00 64.12 83 LYS A O 1
ATOM 674 N N . ARG A 1 84 ? 11.432 -8.402 -14.731 1.00 73.88 84 ARG A N 1
ATOM 675 C CA . ARG A 1 84 ? 12.738 -8.148 -15.343 1.00 73.88 84 ARG A CA 1
ATOM 676 C C . ARG A 1 84 ? 13.377 -6.871 -14.792 1.00 73.88 84 ARG A C 1
ATOM 678 O O . ARG A 1 84 ? 14.561 -6.899 -14.470 1.00 73.88 84 ARG A O 1
ATOM 685 N N . ALA A 1 85 ? 12.616 -5.798 -14.610 1.00 73.12 85 ALA A N 1
ATOM 686 C CA . ALA A 1 85 ? 13.060 -4.539 -14.026 1.00 73.12 85 ALA A CA 1
ATOM 687 C C . ALA A 1 85 ? 13.516 -4.739 -12.575 1.00 73.12 85 ALA A C 1
ATOM 689 O O . ALA A 1 85 ? 14.594 -4.275 -12.203 1.00 73.12 85 ALA A O 1
ATOM 690 N N . VAL A 1 86 ? 12.764 -5.520 -11.790 1.00 75.31 86 VAL A N 1
ATOM 691 C CA . VAL A 1 86 ? 13.146 -5.893 -10.415 1.00 75.31 86 VAL A CA 1
ATOM 692 C C . VAL A 1 86 ? 14.438 -6.715 -10.404 1.00 75.31 86 VAL A C 1
ATOM 694 O O . VAL A 1 86 ? 15.342 -6.438 -9.616 1.00 75.31 86 VAL A O 1
ATOM 697 N N . THR A 1 87 ? 14.579 -7.694 -11.304 1.00 82.88 87 THR A N 1
ATOM 698 C CA . THR A 1 87 ? 15.824 -8.467 -11.431 1.00 82.88 87 THR A CA 1
ATOM 699 C C . THR A 1 87 ? 17.013 -7.576 -11.796 1.00 82.88 87 THR A C 1
ATOM 701 O O . THR A 1 87 ? 18.080 -7.711 -11.198 1.00 82.88 87 THR A O 1
ATOM 704 N N . ILE A 1 88 ? 16.848 -6.652 -12.749 1.00 82.69 88 ILE A N 1
ATOM 705 C CA . ILE A 1 88 ? 17.901 -5.708 -13.152 1.00 82.69 88 ILE A CA 1
ATOM 706 C C . ILE A 1 88 ? 18.287 -4.801 -11.980 1.00 82.69 88 ILE A C 1
ATOM 708 O O . ILE A 1 88 ? 19.478 -4.621 -11.726 1.00 82.69 88 ILE A O 1
ATOM 712 N N . GLN A 1 89 ? 17.309 -4.268 -11.242 1.00 80.94 89 GLN A N 1
ATOM 713 C CA . GLN A 1 89 ? 17.556 -3.458 -10.051 1.00 80.94 89 GLN A CA 1
ATOM 714 C C . GLN A 1 89 ? 18.361 -4.237 -9.008 1.00 80.94 89 GLN A C 1
ATOM 716 O O . GLN A 1 89 ? 19.389 -3.746 -8.551 1.00 80.94 89 GLN A O 1
ATOM 721 N N . ASN A 1 90 ? 17.940 -5.457 -8.664 1.00 83.62 90 ASN A N 1
ATOM 722 C CA . ASN A 1 90 ? 18.628 -6.258 -7.652 1.00 83.62 90 ASN A CA 1
ATOM 723 C C . ASN A 1 90 ? 20.062 -6.600 -8.072 1.00 83.62 90 ASN A C 1
ATOM 725 O O . ASN A 1 90 ? 20.966 -6.501 -7.252 1.00 83.62 90 ASN A O 1
ATOM 729 N N . ARG A 1 91 ? 20.299 -6.887 -9.360 1.00 87.06 91 ARG A N 1
ATOM 730 C CA . ARG A 1 91 ? 21.657 -7.078 -9.897 1.00 87.06 91 ARG A CA 1
ATOM 731 C C . ARG A 1 91 ? 22.517 -5.817 -9.810 1.00 87.06 91 ARG 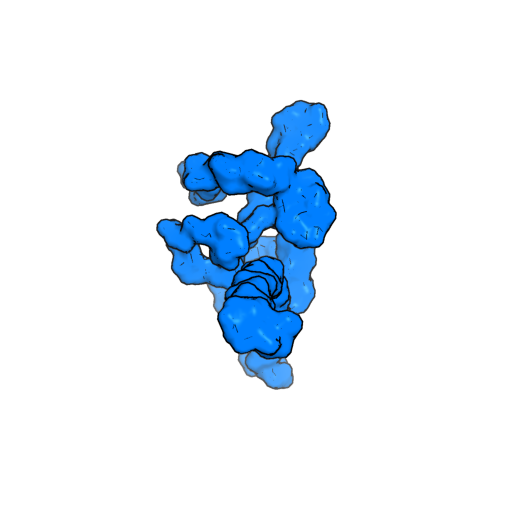A C 1
ATOM 733 O O . ARG A 1 91 ? 23.713 -5.921 -9.564 1.00 87.06 91 ARG A O 1
ATOM 740 N N . ARG A 1 92 ? 21.940 -4.631 -10.033 1.00 84.69 92 ARG A N 1
ATOM 741 C CA . ARG A 1 92 ? 22.657 -3.355 -9.857 1.00 84.69 92 ARG A CA 1
ATOM 742 C C . ARG A 1 92 ? 22.958 -3.085 -8.383 1.00 84.69 92 ARG A C 1
ATOM 744 O O . ARG A 1 92 ? 24.051 -2.625 -8.082 1.00 84.69 92 ARG A O 1
ATOM 751 N N . ALA A 1 93 ? 22.031 -3.421 -7.486 1.00 84.31 93 ALA A N 1
ATOM 752 C CA . ALA A 1 93 ? 22.200 -3.261 -6.044 1.00 84.31 93 ALA A CA 1
ATOM 753 C C . ALA A 1 93 ? 23.377 -4.077 -5.483 1.00 84.31 93 ALA A C 1
ATOM 755 O O . ALA A 1 93 ? 24.039 -3.592 -4.574 1.00 84.31 93 ALA A O 1
ATOM 756 N N . GLU A 1 94 ? 23.697 -5.248 -6.055 1.00 88.69 94 GLU A N 1
ATOM 757 C CA . GLU A 1 94 ? 24.901 -6.024 -5.681 1.00 88.69 94 GLU A CA 1
ATOM 758 C C . GLU A 1 94 ? 26.206 -5.238 -5.822 1.00 88.69 94 GLU A C 1
ATOM 760 O O . GLU A 1 94 ? 27.194 -5.555 -5.171 1.00 88.69 94 GLU A O 1
ATOM 765 N N . ARG A 1 95 ? 26.227 -4.239 -6.710 1.00 89.75 95 ARG A N 1
ATOM 766 C CA . ARG A 1 95 ? 27.425 -3.455 -7.030 1.00 89.75 95 ARG A CA 1
ATOM 767 C C . ARG A 1 95 ? 27.553 -2.187 -6.186 1.00 89.75 95 ARG A C 1
ATOM 769 O O . ARG A 1 95 ? 28.527 -1.461 -6.351 1.00 89.75 95 ARG A O 1
ATOM 776 N N . LEU A 1 96 ? 26.566 -1.884 -5.341 1.00 86.88 96 LEU A N 1
ATOM 777 C CA . LEU A 1 96 ? 26.552 -0.686 -4.505 1.00 86.88 96 LEU A CA 1
ATOM 778 C C .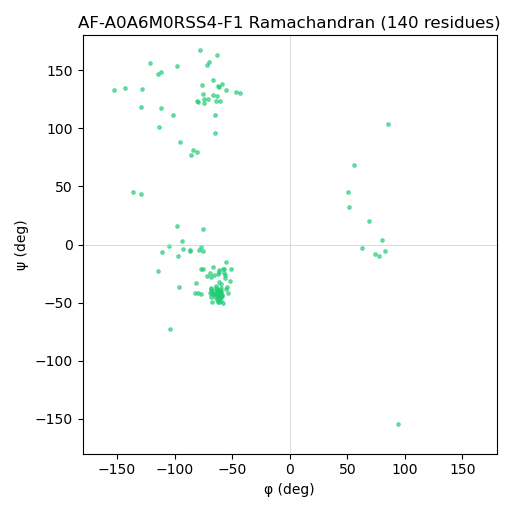 LEU A 1 96 ? 27.035 -1.003 -3.082 1.00 86.88 96 LEU A C 1
ATOM 780 O O . LEU A 1 96 ? 26.833 -2.121 -2.602 1.00 86.88 96 LEU A O 1
ATOM 784 N N . PRO A 1 97 ? 27.599 -0.016 -2.362 1.00 86.56 97 PRO A N 1
ATOM 785 C CA . PRO A 1 97 ? 27.817 -0.135 -0.928 1.00 86.56 97 PRO A CA 1
ATOM 786 C C . PRO A 1 97 ? 26.498 -0.457 -0.222 1.00 86.56 97 PRO A C 1
ATOM 788 O O . PRO A 1 97 ? 25.469 0.173 -0.483 1.00 86.56 97 PRO A O 1
ATOM 791 N N . CYS A 1 98 ? 26.535 -1.447 0.669 1.00 85.00 98 CYS A N 1
ATOM 792 C CA . CYS A 1 98 ? 25.369 -1.945 1.400 1.00 85.00 98 CYS A CA 1
ATOM 793 C C . CYS A 1 98 ? 24.208 -2.396 0.477 1.00 85.00 98 CYS A C 1
ATOM 795 O O . CYS A 1 98 ? 23.135 -1.790 0.497 1.00 85.00 98 CYS A O 1
ATOM 797 N N . PRO A 1 99 ? 24.355 -3.497 -0.290 1.00 82.75 99 PRO A N 1
ATOM 798 C CA . PRO A 1 99 ? 23.345 -3.973 -1.249 1.00 82.75 99 PRO A CA 1
ATOM 799 C C . PRO A 1 99 ? 21.934 -4.136 -0.669 1.00 82.75 99 PRO A C 1
ATOM 801 O O . PRO A 1 99 ? 20.933 -3.923 -1.354 1.00 82.75 99 PRO A O 1
ATOM 804 N N . TRP A 1 100 ? 21.840 -4.482 0.616 1.00 78.69 100 TRP A N 1
ATOM 805 C CA . TRP A 1 100 ? 20.579 -4.646 1.338 1.00 78.69 100 TRP A CA 1
ATOM 806 C C . TRP A 1 100 ? 19.742 -3.358 1.422 1.00 78.69 100 TRP A C 1
ATOM 808 O O . TRP A 1 100 ? 18.520 -3.457 1.510 1.00 78.69 100 TRP A O 1
ATOM 818 N N . LEU A 1 101 ? 20.361 -2.171 1.350 1.00 80.44 101 LEU A N 1
ATOM 819 C CA . LEU A 1 101 ? 19.661 -0.880 1.304 1.00 80.44 101 LEU A CA 1
ATOM 820 C C . LEU A 1 101 ? 19.039 -0.588 -0.066 1.00 80.44 101 LEU A C 1
ATOM 822 O O . LEU A 1 101 ? 18.115 0.214 -0.152 1.00 80.44 101 LEU A O 1
ATOM 826 N N . TRP A 1 102 ? 19.522 -1.231 -1.131 1.00 77.44 102 TRP A N 1
ATOM 827 C CA . TRP A 1 102 ? 19.164 -0.900 -2.516 1.00 77.44 102 TRP A CA 1
ATOM 828 C C . TRP A 1 102 ? 18.383 -2.015 -3.228 1.00 77.44 102 TRP A C 1
ATOM 830 O O . TRP A 1 102 ? 17.647 -1.747 -4.186 1.00 77.44 102 TRP A O 1
ATOM 840 N N . ARG A 1 103 ? 18.503 -3.265 -2.756 1.00 77.12 103 ARG A N 1
ATOM 841 C CA . ARG A 1 103 ? 17.714 -4.407 -3.240 1.00 77.12 103 ARG A CA 1
ATOM 842 C C . ARG A 1 103 ? 16.228 -4.192 -2.974 1.00 77.12 103 ARG A C 1
ATOM 844 O O . ARG A 1 103 ? 15.831 -3.819 -1.878 1.00 77.12 103 ARG A O 1
ATOM 851 N N . TYR A 1 104 ? 15.402 -4.511 -3.960 1.00 71.19 104 TYR A N 1
ATOM 852 C CA . TYR A 1 104 ? 13.953 -4.533 -3.846 1.00 71.19 104 TYR A CA 1
ATOM 853 C C . TYR A 1 104 ? 13.452 -5.790 -3.091 1.00 71.19 104 TYR A C 1
ATOM 855 O O . TYR A 1 104 ? 13.892 -6.897 -3.417 1.00 71.19 104 TYR A O 1
ATOM 863 N N . PRO A 1 105 ? 12.474 -5.665 -2.168 1.00 71.69 105 PRO A N 1
ATOM 864 C CA . PRO A 1 105 ? 12.008 -4.409 -1.599 1.00 71.69 105 PRO A CA 1
ATOM 865 C C . PRO A 1 105 ? 13.027 -3.883 -0.583 1.00 71.69 105 PRO A C 1
ATOM 867 O O . PRO A 1 105 ? 13.433 -4.621 0.327 1.00 71.69 105 PRO A O 1
ATOM 870 N N . ASN A 1 106 ? 13.410 -2.615 -0.719 1.00 74.62 106 ASN A N 1
ATOM 871 C CA . ASN A 1 106 ? 14.402 -2.015 0.171 1.00 74.62 106 ASN A CA 1
ATOM 872 C C . ASN A 1 106 ? 13.795 -1.646 1.537 1.00 74.62 106 ASN A C 1
ATOM 874 O O . ASN A 1 106 ? 12.570 -1.663 1.691 1.00 74.62 106 ASN A O 1
ATOM 878 N N . PRO A 1 107 ? 14.612 -1.332 2.559 1.00 74.31 107 PRO A N 1
ATOM 879 C CA . PRO A 1 107 ? 14.118 -1.040 3.902 1.00 74.31 107 PRO A CA 1
ATOM 880 C C . PRO A 1 107 ? 13.083 0.085 3.946 1.00 74.31 107 PRO A C 1
ATOM 882 O O . PRO A 1 107 ? 12.084 -0.057 4.643 1.00 74.31 107 PRO A O 1
ATOM 885 N N . PHE A 1 108 ? 13.235 1.143 3.144 1.00 70.81 108 PHE A N 1
ATOM 886 C CA . PHE A 1 108 ? 12.238 2.215 3.058 1.00 70.81 108 PHE A CA 1
ATOM 887 C C . PHE A 1 108 ? 10.913 1.727 2.470 1.00 70.81 108 PHE A C 1
ATOM 889 O O . PHE A 1 108 ? 9.858 2.028 3.023 1.00 70.81 108 PHE A O 1
ATOM 896 N N . GLN A 1 109 ? 10.944 0.902 1.418 1.00 71.69 109 GLN A N 1
ATOM 897 C CA . GLN A 1 109 ? 9.745 0.239 0.894 1.00 71.69 109 GLN A CA 1
ATOM 898 C C . GLN A 1 109 ? 9.093 -0.631 1.958 1.00 71.69 109 GLN A C 1
ATOM 900 O O . GLN A 1 109 ? 7.878 -0.592 2.103 1.00 71.69 109 GLN A O 1
ATOM 905 N N . ARG A 1 110 ? 9.878 -1.392 2.726 1.00 73.81 110 ARG A N 1
ATOM 906 C CA . ARG A 1 110 ? 9.358 -2.237 3.809 1.00 73.81 110 ARG A CA 1
ATOM 907 C C . ARG A 1 110 ? 8.704 -1.400 4.904 1.00 73.81 110 ARG A C 1
ATOM 909 O O . ARG A 1 110 ?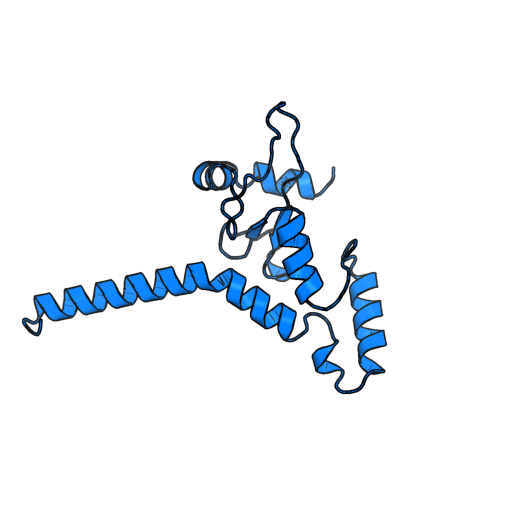 7.575 -1.698 5.274 1.00 73.81 110 ARG A O 1
ATOM 916 N N . ILE A 1 111 ? 9.361 -0.337 5.367 1.00 73.12 111 ILE A N 1
ATOM 917 C CA . ILE A 1 111 ? 8.823 0.587 6.375 1.00 73.12 111 ILE A CA 1
ATOM 918 C C . ILE A 1 111 ? 7.548 1.242 5.857 1.00 73.12 111 ILE A C 1
ATOM 920 O O . ILE A 1 111 ? 6.546 1.264 6.561 1.00 73.12 111 ILE A O 1
ATOM 924 N N . PHE A 1 112 ? 7.541 1.715 4.613 1.00 70.31 112 PHE A N 1
ATOM 925 C CA . PHE A 1 112 ? 6.370 2.352 4.030 1.00 70.31 112 PHE A CA 1
ATOM 926 C C . PHE A 1 112 ? 5.228 1.350 3.803 1.00 70.31 112 PHE A C 1
ATOM 928 O O . PHE A 1 112 ? 4.070 1.664 4.060 1.00 70.31 112 PHE A O 1
ATOM 935 N N . HIS A 1 113 ? 5.525 0.111 3.404 1.00 72.06 113 HIS A N 1
ATOM 936 C CA . HIS A 1 113 ? 4.544 -0.974 3.352 1.00 72.06 113 HIS A CA 1
ATOM 937 C C . HIS A 1 113 ? 4.006 -1.330 4.744 1.00 72.06 113 HIS A C 1
ATOM 939 O O . HIS A 1 113 ? 2.818 -1.621 4.869 1.00 72.06 113 HIS A O 1
ATOM 945 N N . CYS A 1 114 ? 4.828 -1.270 5.794 1.00 73.81 114 CYS A N 1
ATOM 946 C CA . CYS A 1 114 ? 4.369 -1.388 7.178 1.00 73.81 114 CYS A CA 1
ATOM 947 C C . CYS A 1 114 ? 3.502 -0.188 7.584 1.00 73.81 114 CYS A C 1
ATOM 949 O O . CYS A 1 114 ? 2.440 -0.383 8.166 1.00 73.81 114 CYS A O 1
ATOM 951 N N . TRP A 1 115 ? 3.873 1.036 7.198 1.00 71.06 115 TRP A N 1
ATOM 952 C CA . TRP A 1 115 ? 3.084 2.251 7.420 1.00 71.06 115 TRP A CA 1
ATOM 953 C C . TRP A 1 115 ? 1.710 2.165 6.756 1.00 71.06 115 TRP A C 1
ATOM 955 O O . TRP A 1 115 ? 0.687 2.476 7.356 1.00 71.06 115 TRP A O 1
ATOM 965 N N . CYS A 1 116 ? 1.667 1.633 5.537 1.00 67.12 116 CYS A N 1
ATOM 966 C CA . CYS A 1 116 ? 0.438 1.332 4.817 1.00 67.12 116 CYS A CA 1
ATOM 967 C C . CYS A 1 116 ? -0.494 0.377 5.588 1.00 67.12 116 CYS A C 1
ATOM 969 O O . CYS A 1 116 ? -1.696 0.352 5.329 1.00 67.12 116 CYS A O 1
ATOM 971 N N . ARG A 1 117 ? 0.046 -0.392 6.543 1.00 69.94 117 ARG A N 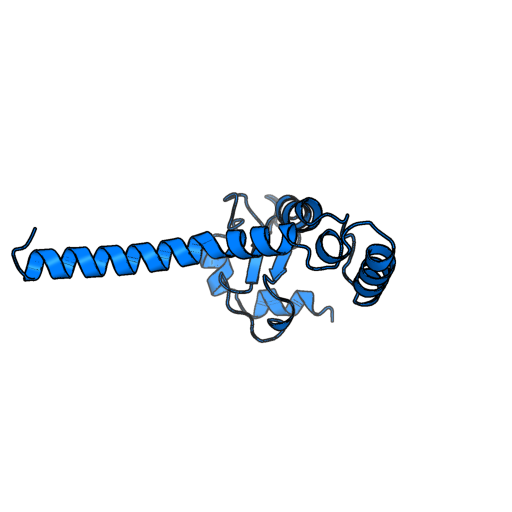1
ATOM 972 C CA . ARG A 1 117 ? -0.696 -1.283 7.440 1.00 69.94 117 ARG A CA 1
ATOM 973 C C . ARG A 1 117 ? -1.005 -0.661 8.805 1.00 69.94 117 ARG A C 1
ATOM 975 O O . ARG A 1 117 ? -1.820 -1.220 9.536 1.00 69.94 117 ARG A O 1
ATOM 982 N N . LEU A 1 118 ? -0.436 0.497 9.150 1.00 69.00 118 LEU A N 1
ATOM 983 C CA . LEU A 1 118 ? -0.656 1.142 10.449 1.00 69.00 118 LEU A CA 1
ATOM 984 C C . LEU A 1 118 ? -2.112 1.515 10.728 1.00 69.00 118 LEU A C 1
ATOM 986 O O . LEU A 1 118 ? -2.538 1.263 11.850 1.00 69.00 118 LEU A O 1
ATOM 990 N N . PRO A 1 119 ? -2.926 2.011 9.773 1.00 64.69 119 PRO A N 1
ATOM 991 C CA . PRO A 1 119 ? -4.350 2.232 10.035 1.00 64.69 119 PRO A CA 1
ATOM 992 C C . PRO A 1 119 ? -5.085 0.960 10.492 1.00 64.69 119 PRO A C 1
ATOM 994 O O . PRO A 1 119 ? -6.102 1.033 11.177 1.00 64.69 119 PRO A O 1
ATOM 997 N N . MET A 1 120 ? -4.564 -0.221 10.143 1.00 63.66 120 MET A N 1
ATOM 998 C CA . MET A 1 120 ? -5.097 -1.503 10.600 1.00 63.66 120 MET A CA 1
ATOM 999 C C . MET A 1 120 ? -4.595 -1.879 11.985 1.00 63.66 120 MET A C 1
ATOM 1001 O O . MET A 1 120 ? -5.382 -2.334 12.809 1.00 63.66 120 MET A O 1
ATOM 1005 N N . MET A 1 121 ? -3.307 -1.655 12.256 1.00 63.97 121 MET A N 1
ATOM 1006 C CA . MET A 1 121 ? -2.760 -1.845 13.597 1.00 63.97 121 MET A CA 1
ATOM 1007 C C . MET A 1 121 ? -3.424 -0.902 14.598 1.00 63.97 121 MET A C 1
ATOM 1009 O O . MET A 1 121 ? -3.810 -1.348 15.666 1.00 63.97 121 MET A O 1
ATOM 1013 N N . ALA A 1 122 ? -3.664 0.356 14.227 1.00 65.50 122 ALA A N 1
ATOM 1014 C CA . ALA A 1 122 ? -4.381 1.328 15.046 1.00 65.50 122 ALA A CA 1
ATOM 1015 C C . ALA A 1 122 ? -5.812 0.871 15.375 1.00 65.50 122 ALA A C 1
ATOM 1017 O O . ALA A 1 122 ? -6.247 1.011 16.513 1.00 65.50 122 ALA A O 1
ATOM 1018 N N . ARG A 1 123 ? -6.530 0.253 14.422 1.00 61.31 123 ARG A N 1
ATOM 1019 C CA . ARG A 1 123 ? -7.827 -0.390 14.710 1.00 61.31 123 ARG A CA 1
ATOM 1020 C C . ARG A 1 123 ? -7.684 -1.557 15.687 1.00 61.31 123 ARG A C 1
ATOM 1022 O O . ARG A 1 123 ? -8.494 -1.666 16.596 1.00 61.31 123 ARG A O 1
ATOM 1029 N N . GLY A 1 124 ? -6.659 -2.394 15.526 1.00 66.31 124 GLY A N 1
ATOM 1030 C CA . GLY A 1 124 ? -6.365 -3.487 16.458 1.00 66.31 124 GLY A CA 1
ATOM 1031 C C . GLY A 1 124 ? -6.063 -2.990 17.874 1.00 66.31 124 GLY A C 1
ATOM 1032 O O . GLY A 1 124 ? -6.693 -3.440 18.824 1.00 66.31 124 GLY A O 1
ATOM 1033 N N . PHE A 1 125 ? -5.167 -2.010 18.012 1.00 73.44 125 PHE A N 1
ATOM 1034 C CA . PHE A 1 125 ? -4.843 -1.383 19.293 1.00 73.44 125 PHE A CA 1
ATOM 1035 C C . PHE A 1 125 ? -6.050 -0.683 19.917 1.00 73.44 125 PHE A C 1
ATOM 1037 O O . PHE A 1 125 ? -6.243 -0.800 21.118 1.00 73.44 125 PHE A O 1
ATOM 1044 N N . GLY A 1 126 ? -6.893 -0.020 19.121 1.00 72.56 126 GLY A N 1
ATOM 1045 C CA . GLY A 1 126 ? -8.138 0.578 19.606 1.00 72.56 126 GLY A CA 1
ATOM 1046 C C . GLY A 1 126 ? -9.113 -0.460 20.168 1.00 72.56 126 GLY A C 1
ATOM 1047 O O . GLY A 1 126 ? -9.683 -0.242 21.232 1.00 72.56 126 GLY A O 1
ATOM 1048 N N . VAL A 1 127 ? -9.260 -1.614 19.506 1.00 71.50 127 VAL A N 1
ATOM 1049 C CA . VAL A 1 127 ? -10.076 -2.731 20.018 1.00 71.50 127 VAL A CA 1
ATOM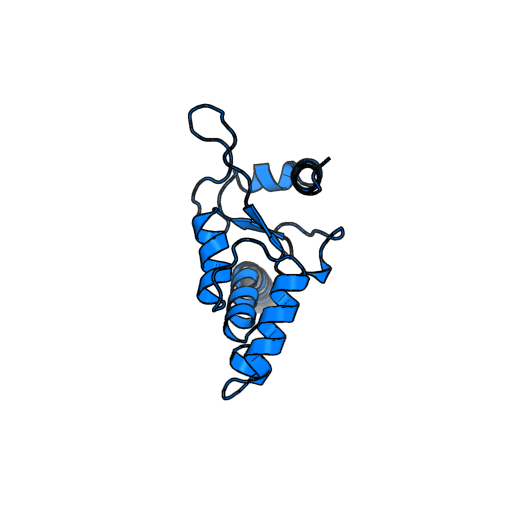 1050 C C . VAL A 1 127 ? -9.485 -3.296 21.309 1.00 71.50 127 VAL A C 1
ATOM 1052 O O . VAL A 1 127 ? -10.221 -3.491 22.269 1.00 71.50 127 VAL A O 1
ATOM 1055 N N . VAL A 1 128 ? -8.170 -3.521 21.367 1.00 80.69 128 VAL A N 1
ATOM 1056 C CA . VAL A 1 128 ? -7.504 -4.021 22.582 1.00 80.69 128 VAL A CA 1
ATOM 1057 C C . VAL A 1 128 ? -7.648 -3.030 23.737 1.00 80.69 128 VAL A C 1
ATOM 1059 O O . VAL A 1 128 ? -8.028 -3.428 24.832 1.00 80.69 128 VAL A O 1
ATOM 1062 N N . ALA A 1 129 ? -7.407 -1.741 23.495 1.00 84.19 129 ALA A N 1
ATOM 1063 C CA . ALA A 1 129 ? -7.578 -0.694 24.497 1.00 84.19 129 ALA A CA 1
ATOM 1064 C C . ALA A 1 129 ? -9.023 -0.643 25.011 1.00 84.19 129 ALA A C 1
ATOM 1066 O O . ALA A 1 129 ? -9.233 -0.603 26.218 1.00 84.19 129 ALA A O 1
ATOM 1067 N N . LEU A 1 130 ? -10.016 -0.725 24.119 1.00 87.44 130 LEU A N 1
ATOM 1068 C CA . LEU A 1 130 ? -11.428 -0.785 24.500 1.00 87.44 130 LEU A CA 1
ATOM 1069 C C . LEU A 1 130 ? -11.735 -2.008 25.376 1.00 87.44 130 LEU A C 1
ATOM 1071 O O . LEU A 1 130 ? -12.401 -1.867 26.396 1.00 87.44 130 LEU A O 1
ATOM 1075 N N . VAL A 1 131 ? -11.235 -3.193 25.008 1.00 88.1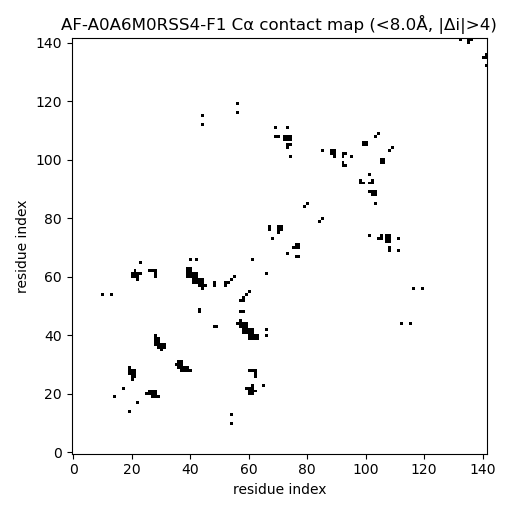2 131 VAL A N 1
ATOM 1076 C CA . VAL A 1 131 ? -11.414 -4.426 25.796 1.00 88.12 131 VAL A CA 1
ATOM 1077 C C . VAL A 1 131 ? -10.813 -4.277 27.192 1.00 88.12 131 VAL A C 1
ATOM 1079 O O . VAL A 1 131 ? -11.462 -4.634 28.170 1.00 88.12 131 VAL A O 1
ATOM 1082 N N . LEU A 1 132 ? -9.604 -3.719 27.297 1.00 92.50 132 LEU A N 1
ATOM 1083 C CA . LEU A 1 132 ? -8.943 -3.492 28.583 1.00 92.50 132 LEU A CA 1
ATOM 1084 C C . LEU A 1 132 ? -9.692 -2.467 29.445 1.00 92.50 132 LEU A C 1
ATOM 1086 O O . LEU A 1 132 ? -9.838 -2.686 30.643 1.00 92.50 132 LEU A O 1
ATOM 1090 N N . ILE A 1 133 ? -10.214 -1.393 28.845 1.00 92.56 133 ILE A N 1
ATOM 1091 C CA . ILE A 1 133 ? -11.039 -0.396 29.545 1.00 92.56 133 ILE A CA 1
ATOM 1092 C C . ILE A 1 133 ? -12.315 -1.046 30.092 1.00 92.56 133 ILE A C 1
ATOM 1094 O O . ILE A 1 133 ? -12.616 -0.904 31.273 1.00 92.56 133 ILE A O 1
ATOM 1098 N N . VAL A 1 134 ? -13.044 -1.798 29.261 1.00 92.12 134 VAL A N 1
ATOM 1099 C CA . VAL A 1 134 ? -14.272 -2.494 29.684 1.00 92.12 134 VAL A CA 1
ATOM 1100 C C . VAL A 1 134 ? -13.975 -3.505 30.792 1.00 92.12 134 VAL A C 1
ATOM 1102 O O . VAL A 1 134 ? -14.709 -3.562 31.775 1.00 92.12 134 VAL A O 1
ATOM 1105 N N . ALA A 1 135 ? -12.888 -4.270 30.672 1.00 92.31 135 ALA A N 1
ATOM 1106 C CA . ALA A 1 135 ? -12.470 -5.211 31.705 1.00 92.31 135 ALA A CA 1
ATOM 1107 C C . ALA A 1 135 ? -12.137 -4.504 33.030 1.00 92.31 135 ALA A C 1
ATOM 1109 O O . ALA A 1 135 ? -12.571 -4.966 34.082 1.00 92.31 135 ALA A O 1
ATOM 1110 N N . GLY A 1 136 ? -11.432 -3.368 32.983 1.00 94.56 136 GLY A N 1
ATOM 1111 C CA . GLY A 1 136 ? -11.125 -2.568 34.170 1.00 94.56 136 GLY A CA 1
ATOM 1112 C C . GLY A 1 136 ? -12.378 -2.024 34.865 1.00 94.56 136 GLY A C 1
ATOM 1113 O O . GLY A 1 136 ? -12.483 -2.141 36.084 1.00 94.56 136 GLY A O 1
ATOM 1114 N N . ILE A 1 137 ? -13.361 -1.531 34.099 1.00 92.25 137 ILE A N 1
ATOM 1115 C CA . ILE A 1 137 ? -14.661 -1.072 34.627 1.00 92.25 137 ILE A CA 1
ATOM 1116 C C . ILE A 1 137 ? -15.413 -2.226 35.307 1.00 92.25 137 ILE A C 1
ATOM 1118 O O . ILE A 1 137 ? -15.894 -2.075 36.426 1.00 92.25 137 ILE A O 1
ATOM 1122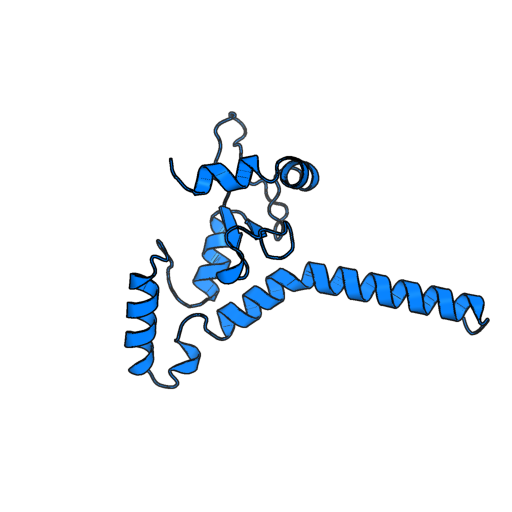 N N . LEU A 1 138 ? -15.494 -3.400 34.668 1.00 90.81 138 LEU A N 1
ATOM 1123 C CA . LEU A 1 138 ? -16.203 -4.563 35.226 1.00 90.81 138 LEU A CA 1
ATOM 1124 C C . LEU A 1 138 ? -15.550 -5.117 36.499 1.00 90.81 138 LEU A C 1
ATOM 1126 O O . LEU A 1 138 ? -16.229 -5.728 37.319 1.00 90.81 138 LEU A O 1
ATOM 1130 N N . GLN A 1 139 ? -14.244 -4.912 36.662 1.00 91.69 139 GLN A N 1
ATOM 1131 C CA . GLN A 1 139 ? -13.500 -5.301 37.859 1.00 91.69 139 GLN A CA 1
ATOM 1132 C C . GLN A 1 139 ? -13.536 -4.238 38.969 1.00 91.69 139 GLN A C 1
ATOM 1134 O O . GLN A 1 139 ? -13.005 -4.493 40.046 1.00 91.69 139 GLN A O 1
ATOM 1139 N N . GLY A 1 140 ? -14.136 -3.064 38.728 1.00 89.75 140 GLY A N 1
ATOM 1140 C CA . GLY A 1 140 ? -14.138 -1.946 39.679 1.00 89.75 140 GLY A CA 1
ATOM 1141 C C . GLY A 1 140 ? -12.765 -1.290 39.866 1.00 89.75 140 GLY A C 1
ATOM 1142 O O . GLY A 1 140 ? -12.526 -0.647 40.882 1.00 89.75 140 GLY A O 1
ATOM 1143 N N . ASN A 1 141 ? -11.856 -1.474 38.904 1.00 77.69 141 ASN A N 1
ATOM 1144 C CA . ASN A 1 141 ? -10.488 -0.948 38.937 1.00 77.69 141 ASN A CA 1
ATOM 1145 C C . ASN A 1 141 ? -10.352 0.420 38.233 1.00 77.69 141 ASN A C 1
ATOM 1147 O O . ASN A 1 141 ? -9.234 0.921 38.094 1.00 77.69 141 ASN A O 1
ATOM 1151 N N . LEU A 1 142 ? -11.463 0.989 37.751 1.00 66.38 142 LEU A N 1
ATOM 1152 C CA . LEU A 1 142 ? -11.562 2.259 37.023 1.00 66.38 142 LEU A CA 1
ATOM 1153 C C . LEU A 1 142 ? -12.770 3.067 37.496 1.00 66.38 142 LEU A C 1
ATOM 1155 O O . LEU A 1 142 ? -13.812 2.433 37.779 1.00 66.38 142 LEU A O 1
#

Organism: NCBI:txid2292702

Mean predicted aligned error: 10.69 Å

Sequence (142 aa):
MSKYYSLRHHHPAWLDRLRHTCQFTGAPVGKSHQGKYRGYNFHHTHSGAYGHERPGWNLLLLTPKAHRLVHALGGVPMLGMDKRAVTIQNRRAERLPCPWLWRYPNPFQRIFHCWCRLPMMARGFGVVALVLIVAGILQGNL

pLDDT: mean 73.49, std 12.86, range [39.56, 94.56]

Radius of gyration: 19.08 Å; Cα contacts (8 Å, |Δi|>4): 129; chains: 1; bounding box: 47×29×61 Å

Nearest PDB structures (foldseek):
  8hj4-assembly1_A  TM=3.115E-01  e=2.230E+00  Neisseria meningitidis 8013

Solvent-accessible surface area (backbone atoms only — not comparable to full-atom values): 8240 Å² total; per-residue (Å²): 133,68,76,76,64,51,61,58,74,75,40,53,73,57,43,58,74,48,68,36,28,11,79,87,74,66,44,78,33,36,60,44,99,80,71,50,71,42,78,74,34,74,43,62,64,41,87,86,31,77,94,64,72,39,82,76,68,38,28,39,52,29,34,69,65,56,49,46,44,60,39,42,70,33,76,43,90,74,82,66,87,48,75,64,54,54,53,52,46,36,63,54,15,69,76,42,89,64,31,72,66,58,22,81,83,15,60,55,30,49,52,49,44,48,54,70,39,41,74,55,50,53,52,51,52,49,52,52,52,50,53,52,50,54,51,31,46,77,69,66,75,100

Secondary structure (DSSP, 8-state):
--THHHHHHH-HHHHHHTTTB-TTT--B-S--TTS--PPPEEEESSGGGTTS--BTTTEEEE-HHHHHHHHHTTTS--S---HHHHHHHHHHHTTSSSHHHHSSSPHHHHHHHHHTTHHHHHHHHHHHHHHHHHHHHHTT--